Protein AF-A0A2H6G603-F1 (afdb_monomer)

Structure (mmCIF, N/CA/C/O backbone):
data_AF-A0A2H6G603-F1
#
_entry.id   AF-A0A2H6G603-F1
#
loop_
_atom_site.group_PDB
_atom_site.id
_atom_site.type_symbol
_atom_site.label_atom_id
_atom_site.label_alt_id
_atom_site.label_comp_id
_atom_site.label_asym_id
_atom_site.label_entity_id
_atom_site.label_seq_id
_atom_site.pdbx_PDB_ins_code
_atom_site.Cartn_x
_atom_site.Cartn_y
_atom_site.Cartn_z
_atom_site.occupancy
_atom_site.B_iso_or_equi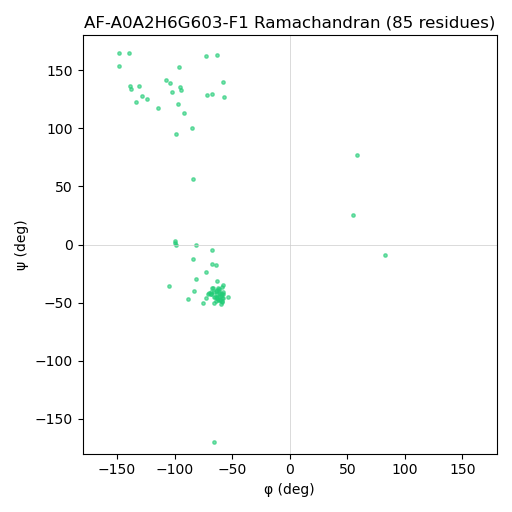v
_atom_site.auth_seq_id
_atom_site.auth_comp_id
_atom_site.auth_asym_id
_atom_site.auth_atom_id
_atom_site.pdbx_PDB_model_num
ATOM 1 N N . MET A 1 1 ? -10.662 -15.577 0.374 1.00 52.91 1 MET A N 1
ATOM 2 C CA . MET A 1 1 ? -10.408 -14.809 1.612 1.00 52.91 1 MET A CA 1
ATOM 3 C C . MET A 1 1 ? -9.975 -13.409 1.216 1.00 52.91 1 MET A C 1
ATOM 5 O O . MET A 1 1 ? -8.864 -13.236 0.735 1.00 52.91 1 MET A O 1
ATOM 9 N N . ASP A 1 2 ? -10.859 -12.430 1.399 1.00 70.56 2 ASP A N 1
ATOM 10 C CA . ASP A 1 2 ? -10.656 -11.028 1.001 1.00 70.56 2 ASP A CA 1
ATOM 11 C C . ASP A 1 2 ? -9.863 -10.238 2.068 1.00 70.56 2 ASP A C 1
ATOM 13 O O . ASP A 1 2 ? -10.351 -9.257 2.631 1.00 70.56 2 ASP A O 1
ATOM 17 N N . ASP A 1 3 ? -8.659 -10.697 2.428 1.00 87.56 3 ASP A N 1
ATOM 18 C CA . ASP A 1 3 ? -7.825 -10.089 3.485 1.00 87.56 3 ASP A CA 1
ATOM 19 C C . ASP A 1 3 ? -6.701 -9.173 2.960 1.00 87.56 3 ASP A C 1
ATOM 21 O O . ASP A 1 3 ? -5.939 -8.589 3.739 1.00 87.56 3 ASP A O 1
ATOM 25 N N . HIS A 1 4 ? -6.615 -9.004 1.641 1.00 87.50 4 HIS A N 1
ATOM 26 C CA . HIS A 1 4 ? -5.608 -8.195 0.966 1.00 87.50 4 HIS A CA 1
ATOM 27 C C . HIS A 1 4 ? -6.215 -7.392 -0.194 1.00 87.50 4 HIS A C 1
ATOM 29 O O . HIS A 1 4 ? -7.344 -7.620 -0.617 1.00 87.50 4 HIS A O 1
ATOM 35 N N . VAL A 1 5 ? -5.476 -6.389 -0.679 1.00 90.94 5 VAL A N 1
ATOM 36 C CA . VAL A 1 5 ? -5.928 -5.490 -1.751 1.00 90.94 5 VAL A CA 1
ATOM 37 C C . VAL A 1 5 ? -4.874 -5.436 -2.847 1.00 90.94 5 VAL A C 1
ATOM 39 O O . VAL A 1 5 ? -3.713 -5.123 -2.573 1.00 90.94 5 VAL A O 1
ATOM 42 N N . HIS A 1 6 ? -5.306 -5.675 -4.084 1.00 87.94 6 HIS A N 1
ATOM 43 C CA . HIS A 1 6 ? -4.510 -5.482 -5.295 1.00 87.94 6 HIS A CA 1
ATOM 44 C C . HIS A 1 6 ? -4.802 -4.106 -5.899 1.00 87.94 6 HIS A C 1
ATOM 46 O O . HIS A 1 6 ? -5.953 -3.683 -5.977 1.00 87.94 6 HIS A O 1
ATOM 52 N N . MET A 1 7 ? -3.760 -3.380 -6.309 1.00 87.69 7 MET A N 1
ATOM 53 C CA . MET A 1 7 ? -3.891 -2.065 -6.944 1.00 87.69 7 MET A CA 1
ATOM 54 C C . MET A 1 7 ? -2.934 -1.954 -8.126 1.00 87.69 7 MET A C 1
ATOM 56 O O . MET A 1 7 ? -1.747 -2.243 -7.986 1.00 87.69 7 MET A O 1
ATOM 60 N N . LEU A 1 8 ? -3.438 -1.453 -9.254 1.00 87.06 8 LEU A N 1
ATOM 61 C CA . LEU A 1 8 ? -2.623 -1.005 -10.379 1.00 87.06 8 LEU A CA 1
ATOM 62 C C . LEU A 1 8 ? -2.441 0.512 -10.285 1.00 87.06 8 LEU A C 1
ATOM 64 O O . LEU A 1 8 ? -3.420 1.253 -10.237 1.00 87.06 8 LEU A O 1
ATOM 68 N N . LEU A 1 9 ? -1.190 0.972 -10.208 1.00 87.62 9 LEU A N 1
ATOM 69 C CA . LEU A 1 9 ? -0.857 2.375 -9.961 1.00 87.62 9 LEU A CA 1
ATOM 70 C C . LEU A 1 9 ? 0.172 2.882 -10.970 1.00 87.62 9 LEU A C 1
ATOM 72 O O . LEU A 1 9 ? 1.200 2.244 -11.189 1.00 87.62 9 LEU A O 1
ATOM 76 N N . ILE A 1 10 ? -0.053 4.089 -11.486 1.00 89.06 10 ILE A N 1
ATOM 77 C CA . ILE A 1 10 ? 0.957 4.855 -12.221 1.00 89.06 10 ILE A CA 1
ATOM 78 C C . ILE A 1 10 ? 1.684 5.753 -11.215 1.00 89.06 10 ILE A C 1
ATOM 80 O O . ILE A 1 10 ? 1.090 6.667 -10.642 1.00 89.06 10 ILE A O 1
ATOM 84 N N . ILE A 1 11 ? 2.973 5.494 -10.982 1.00 89.19 11 ILE A N 1
ATOM 85 C CA . ILE A 1 11 ? 3.800 6.254 -10.034 1.00 89.19 11 ILE A CA 1
ATOM 86 C C . ILE A 1 11 ? 4.891 6.997 -10.814 1.00 89.19 11 ILE A C 1
ATOM 88 O O . ILE A 1 11 ? 5.738 6.350 -11.428 1.00 89.19 11 ILE A O 1
ATOM 92 N N . PRO A 1 12 ? 4.921 8.344 -10.785 1.00 91.44 12 PRO A N 1
ATOM 93 C CA . PRO A 1 12 ? 6.016 9.098 -11.384 1.00 91.44 12 PRO A CA 1
ATOM 94 C C . PRO A 1 12 ? 7.373 8.698 -10.779 1.00 91.44 12 PRO A C 1
ATOM 96 O O . PRO A 1 12 ? 7.468 8.589 -9.554 1.00 91.44 12 PRO A O 1
ATOM 99 N N . PRO A 1 13 ? 8.449 8.585 -11.580 1.00 89.94 13 PRO A N 1
ATOM 100 C CA . PRO A 1 13 ? 9.737 8.036 -11.134 1.00 89.94 13 PRO A CA 1
ATOM 101 C C . PRO A 1 13 ? 10.428 8.869 -10.043 1.00 89.94 13 PRO A C 1
ATOM 103 O O . PRO A 1 13 ? 11.292 8.370 -9.331 1.00 89.94 13 PRO A O 1
ATOM 106 N N . LYS A 1 14 ? 10.024 10.135 -9.866 1.00 94.94 14 LYS A N 1
ATOM 107 C CA . LYS A 1 14 ? 10.490 10.997 -8.768 1.00 94.94 14 LYS A CA 1
ATOM 108 C C . LYS A 1 14 ? 10.019 10.541 -7.381 1.00 94.94 14 LYS A C 1
ATOM 110 O O . LYS A 1 14 ? 10.543 11.018 -6.378 1.00 94.94 14 LYS A O 1
ATOM 115 N N . PHE A 1 15 ? 9.004 9.681 -7.306 1.00 94.56 15 PHE A N 1
ATOM 116 C CA . PHE A 1 15 ? 8.464 9.184 -6.048 1.00 94.56 15 PHE A CA 1
ATOM 117 C C . PHE A 1 15 ? 8.955 7.766 -5.773 1.00 94.56 15 PHE A C 1
ATOM 119 O O . PHE A 1 15 ? 8.842 6.873 -6.607 1.00 94.56 15 PHE A O 1
ATOM 126 N N . SER A 1 16 ? 9.447 7.544 -4.556 1.00 95.38 16 SER A N 1
ATOM 127 C CA . SER A 1 16 ? 9.781 6.200 -4.088 1.00 95.38 16 SER A CA 1
ATOM 128 C C . SER A 1 16 ? 8.516 5.355 -3.935 1.00 95.38 16 SER A C 1
ATOM 130 O O . SER A 1 16 ? 7.581 5.756 -3.240 1.00 95.38 16 SER A O 1
ATOM 132 N N . ILE A 1 17 ? 8.527 4.153 -4.517 1.00 93.69 17 ILE A N 1
ATOM 133 C CA . ILE A 1 17 ? 7.461 3.151 -4.374 1.00 93.69 17 ILE A CA 1
ATOM 134 C C . ILE A 1 17 ? 7.173 2.879 -2.893 1.00 93.69 17 ILE A C 1
ATOM 136 O O . ILE A 1 17 ? 6.016 2.899 -2.475 1.00 93.69 17 ILE A O 1
ATOM 140 N N . ALA A 1 18 ? 8.217 2.701 -2.077 1.00 94.56 18 ALA A N 1
ATOM 141 C CA . ALA A 1 18 ? 8.073 2.438 -0.647 1.00 94.56 18 ALA A CA 1
ATOM 142 C C . ALA A 1 18 ? 7.328 3.574 0.073 1.00 94.56 18 ALA A C 1
ATOM 144 O O . ALA A 1 18 ? 6.436 3.318 0.884 1.00 94.56 18 ALA A O 1
ATOM 145 N N . ASN A 1 19 ? 7.650 4.827 -0.266 1.00 95.25 19 ASN A N 1
ATOM 146 C CA . ASN A 1 19 ? 6.987 5.994 0.312 1.00 95.25 19 ASN A CA 1
ATOM 147 C C . ASN A 1 19 ? 5.532 6.096 -0.151 1.00 95.25 19 ASN A C 1
ATOM 149 O O . ASN A 1 19 ? 4.653 6.348 0.672 1.00 95.25 19 ASN A O 1
ATOM 153 N N . THR A 1 20 ? 5.261 5.856 -1.436 1.00 95.69 20 THR A N 1
ATOM 154 C CA . THR A 1 20 ? 3.903 5.858 -1.995 1.00 95.69 20 THR A CA 1
ATOM 155 C C . THR A 1 20 ? 3.021 4.815 -1.311 1.00 95.69 20 THR A C 1
ATOM 157 O O . THR A 1 20 ? 1.953 5.147 -0.796 1.00 95.69 20 THR A O 1
ATOM 160 N N . ILE A 1 21 ? 3.480 3.563 -1.225 1.00 95.88 21 ILE A N 1
ATOM 161 C CA . ILE A 1 21 ? 2.727 2.482 -0.579 1.00 95.88 21 ILE A CA 1
ATOM 162 C C . ILE A 1 21 ? 2.576 2.737 0.926 1.00 95.88 21 ILE A C 1
ATOM 164 O O . ILE A 1 21 ? 1.491 2.548 1.479 1.00 95.88 21 ILE A O 1
ATOM 168 N N . GLY A 1 22 ? 3.624 3.226 1.595 1.00 95.38 22 GLY A N 1
ATOM 169 C CA . GLY A 1 22 ? 3.561 3.617 3.004 1.00 95.38 22 GLY A CA 1
ATOM 170 C C . GLY A 1 22 ? 2.518 4.707 3.265 1.00 95.38 22 GLY A C 1
ATOM 171 O O . GLY A 1 22 ? 1.729 4.598 4.207 1.00 95.38 22 GLY A O 1
ATOM 172 N N . PHE A 1 23 ? 2.452 5.718 2.396 1.00 95.94 23 PHE A N 1
ATOM 173 C CA . PHE A 1 23 ? 1.456 6.783 2.471 1.00 95.94 23 PHE A CA 1
ATOM 174 C C . PHE A 1 23 ? 0.034 6.250 2.273 1.00 95.94 23 PHE A C 1
ATOM 176 O O . PHE A 1 23 ? -0.841 6.536 3.095 1.00 95.94 23 PHE A O 1
ATOM 183 N N . LEU A 1 24 ? -0.192 5.439 1.234 1.00 96.44 24 LEU A N 1
ATOM 184 C CA . LEU A 1 24 ? -1.497 4.838 0.948 1.00 96.44 24 LEU A CA 1
ATOM 185 C C . LEU A 1 24 ? -1.980 3.974 2.115 1.00 96.44 24 LEU A C 1
ATOM 187 O O . LEU A 1 24 ? -3.092 4.173 2.610 1.00 96.44 24 LEU A O 1
ATOM 191 N N . LYS A 1 25 ? -1.130 3.075 2.623 1.00 95.38 25 LYS A N 1
ATOM 192 C CA . LYS A 1 25 ? -1.443 2.222 3.780 1.00 95.38 25 LYS A CA 1
ATOM 193 C C . LYS A 1 25 ? -1.706 3.049 5.040 1.00 95.38 25 LYS A C 1
ATOM 195 O O . LYS A 1 25 ? -2.653 2.772 5.770 1.00 95.38 25 LYS A O 1
ATOM 200 N N . GLY A 1 26 ? -0.915 4.092 5.289 1.00 93.69 26 GLY A N 1
ATOM 201 C CA . GLY A 1 26 ? -1.087 4.964 6.452 1.00 93.69 26 GLY A CA 1
ATOM 202 C C . GLY A 1 26 ? -2.398 5.754 6.419 1.00 93.69 26 GLY A C 1
ATOM 203 O O . GLY A 1 26 ? -3.159 5.742 7.388 1.00 93.69 26 GLY A O 1
ATOM 204 N N . LYS A 1 27 ? -2.697 6.424 5.299 1.00 95.12 27 LYS A N 1
ATOM 205 C CA . LYS A 1 27 ? -3.914 7.238 5.151 1.00 95.12 27 LYS A CA 1
ATOM 206 C C . LYS A 1 27 ? -5.178 6.388 5.130 1.00 95.12 27 LYS A C 1
ATOM 208 O O . LYS A 1 27 ? -6.140 6.746 5.809 1.00 95.12 27 LYS A O 1
ATOM 213 N N . SER A 1 28 ? -5.163 5.262 4.418 1.00 94.88 28 SER A N 1
ATOM 214 C CA . SER A 1 28 ? -6.289 4.321 4.416 1.00 94.88 28 SER A CA 1
ATOM 215 C C . SER A 1 28 ? -6.552 3.759 5.811 1.00 94.88 28 SER A C 1
ATOM 217 O O . SER A 1 28 ? -7.691 3.813 6.259 1.00 94.88 28 SER A O 1
ATOM 219 N N . ALA A 1 29 ? -5.524 3.334 6.555 1.00 93.19 29 ALA A N 1
ATOM 220 C CA . ALA A 1 29 ? -5.700 2.845 7.922 1.00 93.19 29 ALA A CA 1
ATOM 221 C C . ALA A 1 29 ? -6.353 3.899 8.833 1.00 93.19 29 AL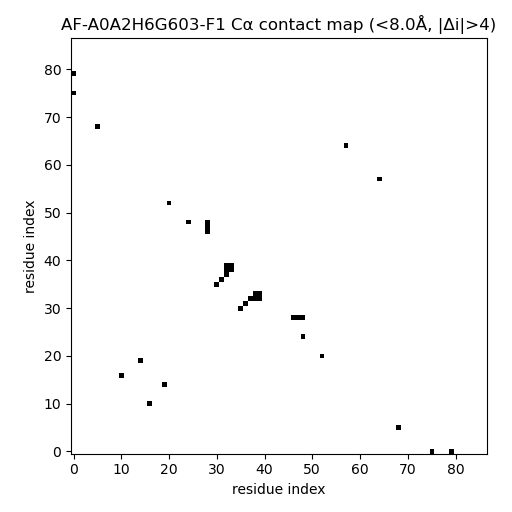A A C 1
ATOM 223 O O . ALA A 1 29 ? -7.306 3.589 9.544 1.00 93.19 29 ALA A O 1
ATOM 224 N N . ILE A 1 30 ? -5.893 5.157 8.783 1.00 91.62 30 ILE A N 1
ATOM 225 C CA . ILE A 1 30 ? -6.499 6.256 9.557 1.00 91.62 30 ILE A CA 1
ATOM 226 C C . ILE A 1 30 ? -7.973 6.435 9.185 1.00 91.62 30 ILE A C 1
ATOM 228 O O . ILE A 1 30 ? -8.815 6.573 10.074 1.00 91.62 30 ILE A O 1
ATOM 232 N N . ARG A 1 31 ? -8.282 6.443 7.884 1.00 92.38 31 ARG A N 1
ATOM 233 C CA . ARG A 1 31 ? -9.650 6.604 7.390 1.00 92.38 31 ARG A CA 1
ATOM 234 C C . ARG A 1 31 ? -10.546 5.462 7.861 1.00 92.38 31 ARG A C 1
ATOM 236 O O . ARG A 1 31 ? -11.599 5.724 8.427 1.00 92.38 31 ARG A O 1
ATOM 243 N N . ILE A 1 32 ? -10.086 4.221 7.723 1.00 92.31 32 ILE A N 1
ATOM 244 C CA . ILE A 1 32 ? -10.818 3.024 8.142 1.00 92.31 32 ILE A CA 1
ATOM 245 C C . ILE A 1 32 ? -11.092 3.050 9.646 1.00 92.31 32 ILE A C 1
ATOM 247 O O . ILE A 1 32 ? -12.231 2.866 10.076 1.00 92.31 32 ILE A O 1
ATOM 251 N N . PHE A 1 33 ? -10.074 3.356 10.455 1.00 91.94 33 PHE A N 1
ATOM 252 C CA . PHE A 1 33 ? -10.256 3.442 11.899 1.00 91.94 33 PHE A CA 1
ATOM 253 C C . PHE A 1 33 ? -11.265 4.523 12.303 1.00 91.94 33 PHE A C 1
ATOM 255 O O . PHE A 1 33 ? -12.038 4.301 13.231 1.00 91.94 33 PHE A O 1
ATOM 262 N N . ARG A 1 34 ? -11.274 5.673 11.620 1.00 89.31 34 ARG A N 1
ATOM 263 C CA . ARG A 1 34 ? -12.188 6.782 11.924 1.00 89.31 34 ARG A CA 1
ATOM 264 C C . ARG A 1 34 ? -13.616 6.525 11.459 1.00 89.31 34 ARG A C 1
ATOM 266 O O . ARG A 1 34 ? -14.537 6.735 12.241 1.00 89.31 34 ARG A O 1
ATOM 273 N N . GLU A 1 35 ? -13.785 6.121 10.204 1.00 91.12 35 GLU A N 1
ATOM 274 C CA . GLU A 1 35 ? -15.093 6.039 9.543 1.00 91.12 35 GLU A CA 1
ATOM 275 C C . GLU A 1 35 ? -15.822 4.736 9.873 1.00 91.12 35 GLU A C 1
ATOM 277 O O . GLU A 1 35 ? -17.017 4.765 10.144 1.00 91.12 35 GLU A O 1
ATOM 282 N N . TYR A 1 36 ? -15.108 3.608 9.922 1.00 88.06 36 TYR A N 1
ATOM 283 C CA . TYR A 1 36 ? -15.735 2.287 10.041 1.00 88.06 36 TYR A CA 1
ATOM 284 C C . TYR A 1 36 ? -15.607 1.692 11.442 1.00 88.06 36 TYR A C 1
ATOM 286 O O . TYR A 1 36 ? -16.533 1.055 11.930 1.00 88.06 36 TYR A O 1
ATOM 294 N N . LEU A 1 37 ? -14.483 1.932 12.124 1.00 86.69 37 LEU A N 1
ATOM 295 C CA . LEU A 1 37 ? -14.244 1.405 13.478 1.00 86.69 37 LEU A CA 1
ATOM 296 C C . LEU A 1 37 ? -14.512 2.438 14.587 1.00 86.69 37 LEU A C 1
ATOM 298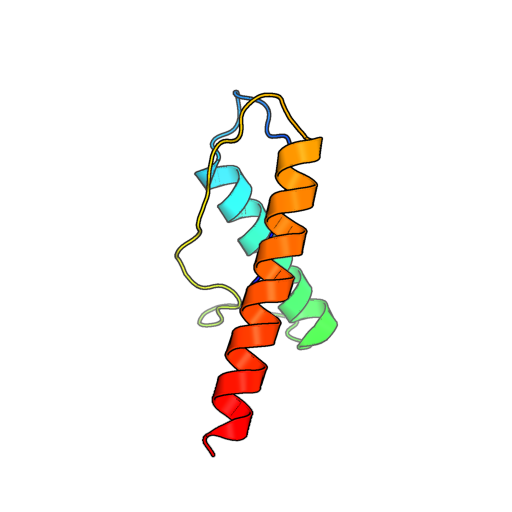 O O . LEU A 1 37 ? -14.280 2.151 15.760 1.00 86.69 37 LEU A O 1
ATOM 302 N N . GLN A 1 38 ? -14.982 3.639 14.219 1.00 84.50 38 GLN A N 1
ATOM 303 C CA . GLN A 1 38 ? -15.381 4.736 15.117 1.00 84.50 38 GLN A CA 1
ATOM 304 C C . GLN A 1 38 ? -14.301 5.172 16.130 1.00 84.50 38 GLN A C 1
ATOM 306 O O . GLN A 1 38 ? -14.582 5.749 17.184 1.00 84.50 38 GLN A O 1
ATOM 311 N N . VAL A 1 39 ? -13.027 4.950 15.800 1.00 82.75 39 VAL A N 1
ATOM 312 C CA . VAL A 1 39 ? -11.873 5.323 16.622 1.00 82.75 39 VAL A CA 1
ATOM 313 C C . VAL A 1 39 ? -11.508 6.777 16.340 1.00 82.75 39 VAL A C 1
ATOM 315 O O . VAL A 1 39 ? -10.856 7.102 15.346 1.00 82.75 39 VAL A O 1
ATOM 318 N N . LYS A 1 40 ? -11.926 7.683 17.228 1.00 73.94 40 LYS A N 1
ATOM 319 C CA . LYS A 1 40 ? -11.740 9.131 17.030 1.00 73.94 40 LYS A CA 1
ATOM 320 C C . LYS A 1 40 ? -10.338 9.637 17.401 1.00 73.94 40 LYS A C 1
ATOM 322 O O . LYS A 1 40 ? -9.879 10.620 16.818 1.00 73.94 40 LYS A O 1
ATOM 327 N N . ARG A 1 41 ? -9.654 9.001 18.363 1.00 71.50 41 ARG A N 1
ATOM 328 C CA . ARG A 1 41 ? -8.330 9.399 18.891 1.00 71.50 41 ARG A CA 1
ATOM 329 C C . ARG A 1 41 ? -7.516 8.169 19.323 1.00 71.50 41 ARG A C 1
ATOM 331 O O . ARG A 1 41 ? -8.082 7.096 19.489 1.00 71.50 41 ARG A O 1
ATOM 338 N N . ASN A 1 42 ? -6.208 8.350 19.521 1.00 70.19 42 ASN A N 1
ATOM 339 C CA . ASN A 1 42 ? -5.260 7.338 20.013 1.00 70.19 42 ASN A CA 1
ATOM 340 C C . ASN A 1 42 ? -5.179 6.068 19.145 1.00 70.19 42 ASN A C 1
ATOM 342 O O . ASN A 1 42 ? -5.681 5.003 19.496 1.00 70.19 42 ASN A O 1
ATOM 346 N N . PHE A 1 43 ? -4.476 6.178 18.013 1.00 70.81 43 PHE A N 1
ATOM 347 C CA . PHE A 1 43 ? -4.178 5.047 17.119 1.00 70.81 43 PHE A CA 1
ATOM 348 C C . PHE A 1 43 ? -2.985 4.194 17.588 1.00 70.81 43 PHE A C 1
ATOM 350 O O . PHE A 1 43 ? -2.630 3.214 16.935 1.00 70.81 43 PHE A O 1
ATOM 357 N N . THR A 1 44 ? -2.351 4.555 18.705 1.00 72.31 44 THR A N 1
ATOM 358 C CA . THR A 1 44 ? -1.208 3.836 19.277 1.00 72.31 44 THR A CA 1
ATOM 359 C C . THR A 1 44 ? -1.576 2.376 19.545 1.00 72.31 44 THR A C 1
ATOM 361 O O . THR A 1 44 ? -2.592 2.089 20.171 1.00 72.31 44 THR A O 1
ATOM 364 N N . GLY A 1 45 ? -0.767 1.444 19.034 1.00 77.50 45 GLY A N 1
ATOM 365 C CA . GLY A 1 45 ? -1.005 0.001 19.160 1.00 77.50 45 GLY A CA 1
ATOM 366 C C . GLY A 1 45 ? -1.976 -0.595 18.133 1.00 77.50 45 GLY A C 1
ATOM 367 O O . GLY A 1 45 ? -2.048 -1.816 18.026 1.00 77.50 45 GLY A O 1
ATOM 368 N N . ARG A 1 46 ? -2.667 0.219 17.324 1.00 82.06 46 ARG A N 1
ATOM 369 C CA . ARG A 1 46 ? -3.582 -0.274 16.283 1.00 82.06 46 ARG A CA 1
ATOM 370 C C . ARG A 1 46 ? -2.878 -0.368 14.933 1.00 82.06 46 ARG A C 1
ATOM 372 O O . ARG A 1 46 ? -2.197 0.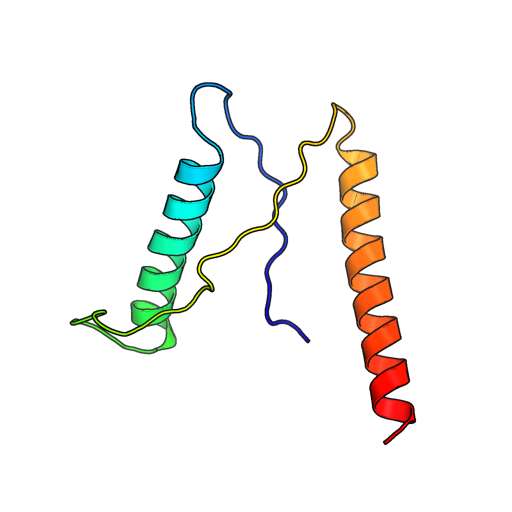562 14.505 1.00 82.06 46 ARG A O 1
ATOM 379 N N . ARG A 1 47 ? -3.054 -1.495 14.244 1.00 86.88 47 ARG A N 1
ATOM 380 C CA . ARG A 1 47 ? -2.519 -1.740 12.897 1.00 86.88 47 ARG A CA 1
ATOM 381 C C . ARG A 1 47 ? -3.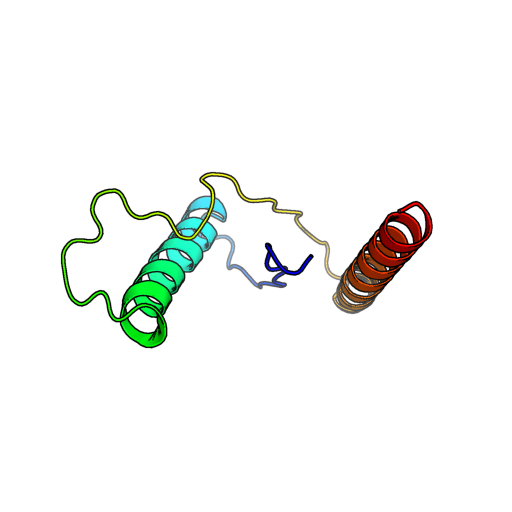628 -2.335 12.045 1.00 86.88 47 ARG A C 1
ATOM 383 O O . ARG A 1 47 ? -4.198 -3.344 12.432 1.00 86.88 47 ARG A O 1
ATOM 390 N N . PHE A 1 48 ? -3.943 -1.680 10.933 1.00 91.19 48 PHE A N 1
ATOM 391 C CA . PHE A 1 48 ? -4.888 -2.221 9.958 1.00 91.19 48 PHE A CA 1
ATOM 392 C C . PHE A 1 48 ? -4.156 -3.092 8.932 1.00 91.19 48 PHE A C 1
ATOM 394 O O . PHE A 1 48 ? -4.530 -4.230 8.695 1.00 91.19 48 PHE A O 1
ATOM 401 N N . TRP A 1 49 ? -3.043 -2.588 8.395 1.00 94.00 49 TRP A N 1
ATOM 402 C CA . TRP A 1 49 ? -2.202 -3.325 7.456 1.00 94.00 49 TRP A CA 1
ATOM 403 C C . TRP A 1 49 ? -1.016 -4.011 8.142 1.00 94.00 49 TRP A C 1
ATOM 405 O O . TRP A 1 49 ? -0.467 -3.499 9.123 1.00 94.00 49 TRP A O 1
ATOM 415 N N . THR A 1 50 ? -0.541 -5.113 7.553 1.00 92.88 50 THR A N 1
ATOM 416 C CA . THR A 1 50 ? 0.776 -5.688 7.874 1.00 92.88 50 THR A CA 1
ATOM 417 C C . THR A 1 50 ? 1.913 -4.722 7.510 1.00 92.88 50 THR A C 1
ATOM 419 O O . THR A 1 50 ? 1.726 -3.779 6.739 1.00 92.88 50 THR A O 1
ATOM 422 N N . ARG A 1 51 ? 3.121 -4.933 8.049 1.00 90.19 51 ARG A N 1
ATOM 423 C CA . ARG A 1 51 ? 4.298 -4.105 7.719 1.00 90.19 51 ARG A CA 1
ATOM 424 C C . ARG A 1 51 ? 4.734 -4.282 6.260 1.00 90.19 51 ARG A C 1
ATOM 426 O O . ARG A 1 51 ? 5.087 -3.296 5.620 1.00 90.19 51 ARG A O 1
ATOM 433 N N . GLY A 1 52 ? 4.649 -5.504 5.736 1.00 92.31 52 GLY A N 1
ATOM 434 C CA . GLY A 1 52 ? 5.059 -5.838 4.370 1.00 92.31 52 GLY A CA 1
ATOM 435 C C . GLY A 1 52 ? 4.120 -5.306 3.285 1.00 92.31 52 GLY A C 1
ATOM 436 O O . GLY A 1 52 ? 2.978 -4.926 3.550 1.00 92.31 52 GLY A O 1
ATOM 437 N N . TYR A 1 53 ? 4.618 -5.260 2.057 1.00 94.06 53 TYR A N 1
ATOM 438 C CA . TYR A 1 53 ? 3.844 -5.042 0.836 1.00 94.06 53 TYR A CA 1
ATOM 439 C C . TYR A 1 53 ? 4.522 -5.804 -0.307 1.00 94.06 53 TYR A C 1
ATOM 441 O O . TYR A 1 53 ? 5.729 -6.038 -0.249 1.00 94.06 53 TYR A O 1
ATOM 449 N N . CYS A 1 54 ? 3.752 -6.194 -1.319 1.00 89.81 54 CYS A N 1
ATOM 450 C CA . CYS A 1 54 ? 4.276 -6.762 -2.555 1.00 89.81 54 CYS A CA 1
ATOM 451 C C . CYS A 1 54 ? 4.196 -5.698 -3.652 1.00 89.81 54 CYS A C 1
ATOM 453 O O . CYS A 1 54 ? 3.218 -4.954 -3.721 1.00 89.81 54 CYS A O 1
ATOM 455 N N . VAL A 1 55 ? 5.234 -5.602 -4.478 1.00 90.00 55 VAL A N 1
ATOM 456 C CA . VAL A 1 55 ? 5.227 -4.769 -5.678 1.00 90.00 55 VAL A CA 1
ATOM 457 C C . VAL A 1 55 ? 5.911 -5.527 -6.803 1.00 90.00 55 VAL A C 1
ATOM 459 O O . VAL A 1 55 ? 6.966 -6.125 -6.602 1.00 90.00 55 VAL A O 1
ATOM 462 N N . SER A 1 56 ? 5.308 -5.476 -7.982 1.00 84.25 56 SER A N 1
ATOM 463 C CA . SER A 1 56 ? 5.915 -5.922 -9.226 1.00 84.25 56 SER A CA 1
ATOM 464 C C . SER A 1 56 ? 5.875 -4.749 -10.194 1.00 84.25 56 SER A C 1
ATOM 466 O O . SER A 1 56 ? 4.816 -4.150 -10.393 1.00 84.25 56 SER A O 1
ATOM 468 N N . THR A 1 57 ? 7.027 -4.358 -10.739 1.00 81.50 57 THR A N 1
ATOM 469 C CA . THR A 1 57 ? 7.058 -3.381 -11.830 1.00 81.50 57 THR A CA 1
ATOM 470 C C . THR A 1 57 ? 6.542 -4.058 -13.079 1.00 81.50 57 THR A C 1
ATOM 472 O O . THR A 1 57 ? 7.054 -5.115 -13.452 1.00 81.50 57 THR A O 1
ATOM 475 N N . VAL A 1 58 ? 5.576 -3.437 -13.742 1.00 66.31 58 VAL A N 1
ATOM 476 C CA . VAL A 1 58 ? 5.073 -3.951 -15.008 1.00 66.31 58 VAL A CA 1
ATOM 477 C C . VAL A 1 58 ? 5.555 -3.071 -16.151 1.00 66.31 58 VAL A C 1
ATOM 479 O O . VAL A 1 58 ? 5.685 -1.856 -15.994 1.00 66.31 58 VAL A O 1
ATOM 482 N N . GLY A 1 59 ? 5.890 -3.708 -17.274 1.00 66.56 59 GLY A N 1
ATOM 483 C CA . GLY A 1 59 ? 6.191 -3.023 -18.527 1.00 66.56 59 GLY A CA 1
ATOM 484 C C . GLY A 1 59 ? 4.962 -2.311 -19.106 1.00 66.56 59 GLY A C 1
ATOM 485 O O . GLY A 1 59 ? 3.928 -2.195 -18.459 1.00 66.56 59 GL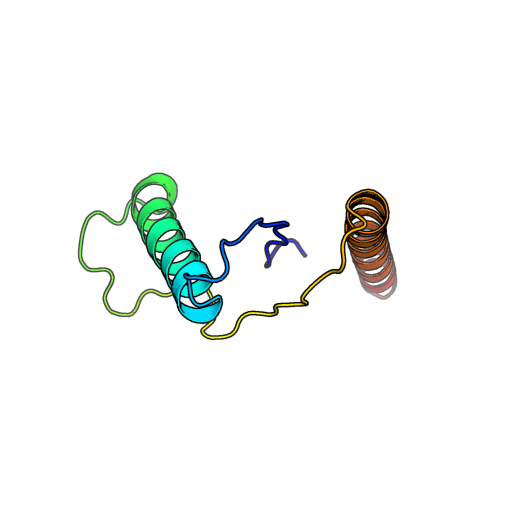Y A O 1
ATOM 486 N N . LEU A 1 60 ? 5.082 -1.834 -20.343 1.00 57.38 60 LEU A N 1
ATOM 487 C CA . LEU A 1 60 ? 4.135 -0.904 -20.977 1.00 57.38 60 LEU A CA 1
ATOM 488 C C . LEU A 1 60 ? 2.727 -1.458 -21.291 1.00 57.38 60 LEU A C 1
ATOM 490 O O . LEU A 1 60 ? 1.893 -0.681 -21.744 1.00 57.38 60 LEU A O 1
ATOM 494 N N . ASP A 1 61 ? 2.445 -2.746 -21.084 1.00 70.69 61 ASP A N 1
ATOM 495 C CA . ASP A 1 61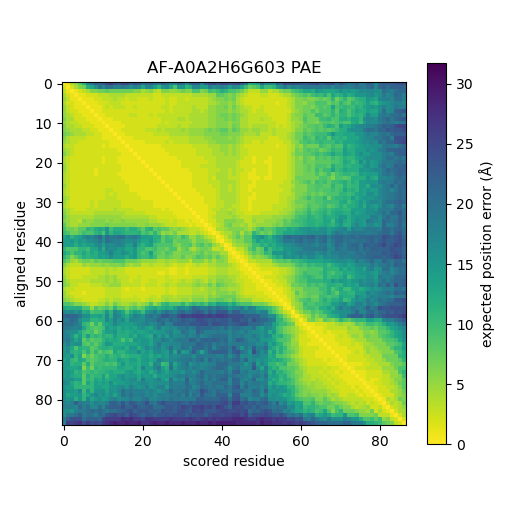 ? 1.188 -3.360 -21.536 1.00 70.69 61 ASP A CA 1
ATOM 496 C C . ASP A 1 61 ? 0.139 -3.473 -20.412 1.00 70.69 61 ASP A C 1
ATOM 498 O O . ASP A 1 61 ? 0.128 -4.417 -19.618 1.00 70.69 61 ASP A O 1
ATOM 502 N N . GLU A 1 62 ? -0.747 -2.476 -20.343 1.00 70.50 62 GLU A N 1
ATOM 503 C CA . GLU A 1 62 ? -1.860 -2.378 -19.386 1.00 70.50 62 GLU A CA 1
ATOM 504 C C . GLU A 1 62 ? -2.893 -3.510 -19.541 1.00 70.50 62 GLU A C 1
ATOM 506 O O . GLU A 1 62 ? -3.488 -3.962 -18.554 1.00 70.50 62 GLU A O 1
ATOM 511 N N . GLU A 1 63 ? -3.084 -4.018 -20.760 1.00 77.25 63 GLU A N 1
ATOM 512 C CA . GLU A 1 63 ? -4.096 -5.029 -21.069 1.00 77.25 63 GLU A CA 1
ATOM 513 C C . GLU A 1 63 ? -3.702 -6.388 -20.473 1.00 77.25 63 GLU A C 1
ATOM 515 O O . GLU A 1 63 ? -4.505 -7.047 -19.800 1.00 77.25 63 GLU A O 1
ATOM 520 N N . MET A 1 64 ? -2.418 -6.741 -20.590 1.00 71.25 64 MET A N 1
ATOM 521 C CA . MET A 1 64 ? -1.840 -7.930 -19.962 1.00 71.25 64 MET A CA 1
ATOM 522 C C . MET A 1 64 ? -2.011 -7.922 -18.430 1.00 71.25 64 MET A C 1
ATOM 524 O O . MET A 1 64 ? -2.253 -8.968 -17.821 1.00 71.25 64 MET A O 1
ATOM 528 N N . ILE A 1 65 ? -1.944 -6.747 -17.795 1.00 68.94 65 ILE A N 1
ATOM 529 C CA . ILE A 1 65 ? -2.078 -6.598 -16.337 1.00 68.94 65 ILE A CA 1
ATOM 530 C C . ILE A 1 65 ? -3.515 -6.815 -15.882 1.00 68.94 65 ILE A C 1
ATOM 532 O O . ILE A 1 65 ? -3.755 -7.525 -14.904 1.00 68.94 65 ILE A O 1
ATOM 536 N N . SER A 1 66 ? -4.477 -6.212 -16.585 1.00 75.69 66 SER A N 1
ATOM 537 C CA . SER A 1 66 ? -5.895 -6.395 -16.271 1.00 75.69 66 SER A CA 1
ATOM 538 C C . SER A 1 66 ? -6.276 -7.876 -16.329 1.00 75.69 66 SER A C 1
ATOM 540 O O . SER A 1 66 ? -6.974 -8.383 -15.448 1.00 75.69 66 SER A O 1
ATOM 542 N N . ILE A 1 67 ? -5.756 -8.587 -17.334 1.00 82.69 67 ILE A N 1
ATOM 543 C CA . ILE A 1 67 ? -5.949 -10.029 -17.495 1.00 82.69 67 ILE A CA 1
ATOM 544 C C . ILE A 1 67 ? -5.289 -10.804 -16.346 1.00 82.69 67 ILE A C 1
ATOM 546 O O . ILE A 1 67 ? -5.927 -11.682 -15.767 1.00 82.69 67 ILE A O 1
ATOM 550 N N . TYR A 1 68 ? -4.052 -10.467 -15.966 1.00 72.06 68 TYR A N 1
ATOM 551 C CA . TYR A 1 68 ? -3.358 -11.115 -14.848 1.00 72.06 68 TYR A CA 1
ATOM 552 C C . TYR A 1 68 ? -4.129 -10.985 -13.522 1.00 72.06 68 TYR A C 1
ATOM 554 O O . TYR A 1 68 ? -4.357 -11.995 -12.858 1.00 72.06 68 TYR A O 1
ATOM 562 N N . ILE A 1 69 ? -4.586 -9.777 -13.164 1.00 74.69 69 ILE A N 1
ATOM 563 C CA . ILE A 1 69 ? -5.333 -9.538 -11.914 1.00 74.69 69 ILE A CA 1
ATOM 564 C C . ILE A 1 69 ? -6.626 -10.359 -11.899 1.00 74.69 69 ILE A C 1
ATOM 566 O O . ILE A 1 69 ? -6.893 -11.071 -10.933 1.00 74.69 69 ILE A O 1
ATOM 570 N N . LYS A 1 70 ? -7.394 -10.327 -12.996 1.00 80.56 70 LYS A N 1
ATOM 571 C CA . LYS A 1 70 ? -8.628 -11.118 -13.119 1.00 80.56 70 LYS A CA 1
ATOM 572 C C . LYS A 1 70 ? -8.365 -12.612 -12.954 1.00 80.56 70 LYS A C 1
ATOM 574 O O . LYS A 1 70 ? -9.124 -13.291 -12.269 1.00 80.56 70 LYS A O 1
ATOM 579 N N . ASN A 1 71 ? -7.296 -13.122 -13.563 1.00 84.88 71 ASN A N 1
ATOM 580 C CA . ASN A 1 71 ? -6.939 -14.534 -13.466 1.00 84.88 71 ASN A CA 1
ATOM 581 C C . ASN A 1 71 ? -6.510 -14.920 -12.045 1.00 84.88 71 ASN A C 1
ATOM 583 O O . ASN A 1 71 ? -6.859 -16.006 -11.586 1.00 84.88 71 ASN A O 1
ATOM 587 N N . GLN A 1 72 ? -5.804 -14.037 -11.335 1.00 75.25 72 GLN A N 1
ATOM 588 C CA . GLN A 1 72 ? -5.396 -14.282 -9.955 1.00 75.25 72 GLN A CA 1
ATOM 589 C C . GLN A 1 72 ? -6.604 -14.348 -9.007 1.00 75.25 72 GLN A C 1
ATOM 591 O O . GLN A 1 72 ? -6.715 -15.306 -8.244 1.00 75.25 72 GLN A O 1
ATOM 596 N N . GLU A 1 73 ? -7.558 -13.417 -9.114 1.00 80.75 73 GLU A N 1
ATOM 597 C CA . GLU A 1 73 ? -8.810 -13.469 -8.338 1.00 80.75 73 GLU A CA 1
ATOM 598 C C . GLU A 1 73 ? -9.603 -14.763 -8.598 1.00 80.75 73 GLU A C 1
ATOM 600 O O . GLU A 1 73 ? -10.241 -15.322 -7.701 1.00 80.75 73 GLU A O 1
ATOM 605 N N . LEU A 1 74 ? -9.577 -15.252 -9.841 1.00 82.81 74 LEU A N 1
ATOM 606 C CA . LEU A 1 74 ? -10.267 -16.474 -10.251 1.00 82.81 74 LEU A CA 1
ATOM 607 C C . LEU A 1 74 ? -9.599 -17.722 -9.657 1.00 82.81 74 LEU A C 1
ATOM 609 O O . LEU A 1 74 ? -10.291 -18.618 -9.167 1.00 82.81 74 LEU A O 1
ATOM 613 N N . GLU A 1 75 ? -8.266 -17.762 -9.646 1.00 81.38 75 GLU A N 1
ATOM 614 C CA . GLU A 1 75 ? -7.504 -18.858 -9.048 1.00 81.38 75 GLU A CA 1
ATOM 615 C C . GLU A 1 75 ? -7.638 -18.878 -7.519 1.00 81.38 75 GLU A C 1
ATOM 617 O O . GLU A 1 75 ? -7.860 -19.944 -6.945 1.00 81.38 75 GLU A O 1
ATOM 622 N N . GLU A 1 76 ? -7.609 -17.721 -6.851 1.00 80.19 76 GLU A N 1
ATOM 623 C CA . GLU A 1 76 ? -7.848 -17.618 -5.405 1.00 80.19 76 GLU A CA 1
ATOM 624 C C . GLU A 1 76 ? -9.244 -18.145 -5.029 1.00 80.19 76 GLU A C 1
ATOM 626 O O . GLU A 1 76 ? -9.375 -18.969 -4.118 1.00 80.19 76 GLU A O 1
ATOM 631 N N . LYS A 1 77 ? -10.284 -17.779 -5.795 1.00 79.56 77 LYS A N 1
ATOM 632 C CA . LYS A 1 77 ? -11.641 -18.333 -5.625 1.00 79.56 77 LYS A CA 1
ATOM 633 C C . LYS A 1 77 ? -11.685 -19.845 -5.839 1.00 79.56 77 LYS A C 1
ATOM 635 O O . LYS A 1 77 ? -12.384 -20.549 -5.107 1.00 79.56 77 LYS A O 1
ATOM 640 N N . ARG A 1 78 ? -10.958 -20.368 -6.833 1.00 80.69 78 ARG A N 1
ATOM 641 C CA . ARG A 1 78 ? -10.879 -21.813 -7.097 1.00 80.69 78 ARG A CA 1
ATOM 642 C C . ARG A 1 78 ? -10.235 -22.552 -5.926 1.00 80.69 78 ARG A C 1
ATOM 644 O O . ARG A 1 78 ? -10.767 -23.572 -5.488 1.00 80.69 78 ARG A O 1
ATOM 651 N N . GLN A 1 79 ? -9.125 -22.037 -5.401 1.00 76.19 79 GLN A N 1
ATOM 652 C CA . GLN A 1 79 ? -8.432 -22.632 -4.258 1.00 76.19 79 GLN A CA 1
ATOM 653 C C . GLN A 1 79 ? -9.287 -22.610 -2.990 1.00 76.19 79 GLN A C 1
ATOM 655 O O . GLN A 1 79 ? -9.336 -23.605 -2.265 1.00 76.19 79 GLN A O 1
ATOM 660 N N . GLU A 1 80 ? -10.023 -21.525 -2.750 1.00 74.88 80 GLU A N 1
ATOM 661 C CA . GLU A 1 80 ? -10.961 -21.434 -1.630 1.00 74.88 80 GLU A CA 1
ATOM 662 C C . GLU A 1 80 ? -12.097 -22.463 -1.744 1.00 74.88 80 GLU A C 1
ATOM 664 O O . GLU A 1 80 ? -12.395 -23.156 -0.771 1.00 74.88 80 GLU A O 1
ATOM 669 N N . GLN A 1 81 ? -12.665 -22.663 -2.940 1.00 70.88 81 GLN A N 1
ATOM 670 C CA . GLN A 1 81 ? -13.674 -23.707 -3.169 1.00 70.88 81 GLN A CA 1
ATOM 671 C C . GLN A 1 81 ? -13.139 -25.126 -2.959 1.00 70.88 81 GLN A C 1
ATOM 673 O O . GLN A 1 81 ? -13.853 -25.971 -2.421 1.00 70.88 81 GLN A O 1
ATOM 678 N N . ILE A 1 82 ? -11.905 -25.413 -3.384 1.00 75.44 82 ILE A N 1
ATOM 679 C CA . ILE A 1 82 ? -11.280 -26.722 -3.141 1.00 75.44 82 ILE A CA 1
ATOM 680 C C . ILE A 1 82 ? -11.107 -26.937 -1.635 1.00 75.44 82 ILE A C 1
ATOM 682 O O . ILE A 1 82 ? -11.472 -27.992 -1.124 1.00 75.44 82 ILE A O 1
ATOM 686 N N . ARG A 1 83 ? -10.622 -25.923 -0.911 1.00 65.00 83 ARG A N 1
ATOM 687 C CA . ARG A 1 83 ? -10.422 -25.991 0.542 1.00 65.00 83 ARG A CA 1
ATOM 688 C C . ARG A 1 83 ? -11.730 -26.216 1.308 1.00 65.00 83 ARG A C 1
ATOM 690 O O . ARG A 1 83 ? -11.727 -26.970 2.272 1.00 65.00 83 ARG A O 1
ATOM 697 N N . LEU A 1 84 ? -12.832 -25.607 0.868 1.00 64.06 84 LEU A N 1
ATOM 698 C CA . LEU A 1 84 ? -14.161 -25.775 1.470 1.00 64.06 84 LEU A CA 1
ATOM 699 C C . LEU A 1 84 ? -14.804 -27.141 1.188 1.00 64.06 84 LEU A C 1
ATOM 701 O O . LEU A 1 84 ? -1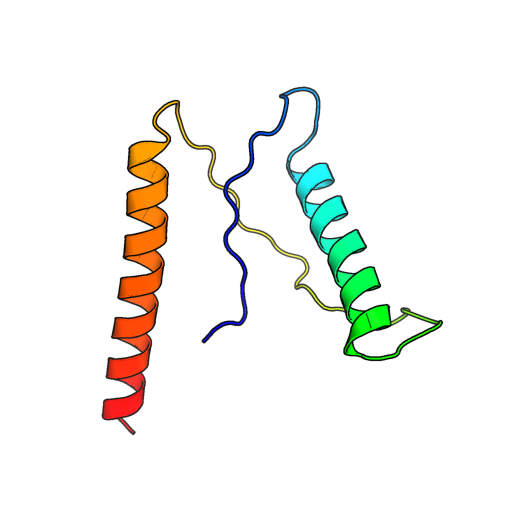5.657 -27.558 1.955 1.00 64.06 84 LEU A O 1
ATOM 705 N N . LYS A 1 85 ? -14.422 -27.836 0.108 1.00 58.16 85 LYS A N 1
ATOM 706 C CA . LYS A 1 85 ? -14.936 -29.181 -0.227 1.00 58.16 85 LYS A CA 1
ATOM 707 C C . LYS A 1 85 ? -14.206 -30.322 0.490 1.00 58.16 85 LYS A C 1
ATOM 709 O O . LYS A 1 85 ? -14.646 -31.463 0.402 1.00 58.16 85 LYS A O 1
ATOM 714 N N . VAL A 1 86 ? -13.065 -30.033 1.113 1.00 54.56 86 VAL A N 1
ATOM 715 C CA . VAL A 1 86 ? -12.219 -31.010 1.824 1.00 54.56 86 VAL A CA 1
ATOM 716 C C . VAL A 1 86 ? -12.474 -30.980 3.345 1.00 54.56 86 VAL A C 1
ATOM 718 O O . VA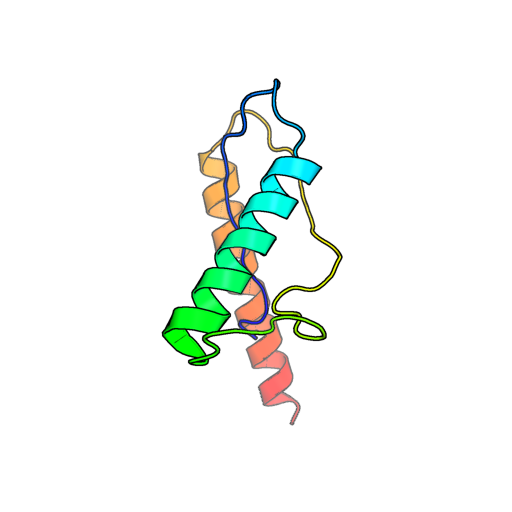L A 1 86 ? -11.892 -31.772 4.083 1.00 54.56 86 VAL A O 1
ATOM 721 N N . VAL A 1 87 ? -13.373 -30.104 3.808 1.00 46.44 87 VAL A N 1
ATOM 722 C CA . VAL A 1 87 ? -13.942 -30.078 5.168 1.00 46.44 87 VAL A CA 1
ATOM 723 C C . VAL A 1 87 ? -15.377 -30.581 5.102 1.00 46.44 87 VAL A C 1
ATOM 725 O O . VAL A 1 87 ? -15.762 -31.343 6.014 1.00 46.44 87 VAL A O 1
#

Radius of gyration: 16.74 Å; Cα contacts (8 Å, |Δi|>4): 18; chains: 1; bounding box: 26×42×42 Å

pLDDT: mean 82.54, std 11.52, range [46.44, 96.44]

Solvent-accessible surface area (backbone atoms only — not comparable to full-atom values): 5824 Å² total; per-residue (Å²): 130,92,84,73,84,89,82,90,81,91,73,64,86,92,54,57,66,69,58,53,52,50,49,52,54,52,54,50,39,54,48,46,36,40,76,76,66,65,48,86,70,82,66,79,95,66,74,81,69,73,93,76,84,88,86,79,92,75,75,94,57,65,67,63,48,57,52,50,54,55,49,48,57,50,49,54,53,50,52,50,53,55,58,62,72,77,108

Secondary structure (DSSP, 8-state):
---S--------TTS-HHHHHHHHHHHHHHHHHHHTS---S--TT--SS-S--------S-HHHHHHHHHHHHHHHHHHHHHHHH--

Sequence (87 aa):
MDDHVHMLLIIPPKFSIANTIGFLKGKSAIRIFREYLQVKRNFTGRRFWTRGYCVSTVGLDEEMISIYIKNQELEEKRQEQIRLKVV

Foldseek 3Di:
DPLDDDDDDDDDPVDDPLVVVVVVLVVVQVCCCVPPVVNPDDCPPPHSDDPDDDDDDDPDDPPVVVVVVVVVVVVVVVVVVVVVVVD

Mean predicted aligned error: 9.79 Å